Protein AF-A0A6B3HJJ9-F1 (afdb_monomer_lite)

Radius of gyration: 30.59 Å; chains: 1; bounding box: 66×55×69 Å

pLDDT: mean 77.79, std 11.94, range [44.19, 97.12]

Structure (mmCIF, N/CA/C/O backbone):
data_AF-A0A6B3HJJ9-F1
#
_entry.id   AF-A0A6B3HJJ9-F1
#
loop_
_atom_site.group_PDB
_atom_site.id
_atom_site.type_symbol
_atom_site.label_atom_id
_atom_site.label_alt_id
_atom_site.label_comp_id
_atom_site.label_asym_id
_atom_site.label_entity_id
_atom_site.label_seq_id
_atom_site.pdbx_PDB_ins_code
_atom_site.Cartn_x
_atom_site.Cartn_y
_atom_site.Cartn_z
_atom_site.occupancy
_atom_site.B_iso_or_equiv
_atom_site.auth_seq_id
_atom_site.auth_comp_id
_atom_site.auth_asym_id
_atom_site.auth_atom_id
_atom_site.pdbx_PDB_model_num
ATOM 1 N N . MET A 1 1 ? 43.369 51.086 -42.071 1.00 44.19 1 MET A N 1
ATOM 2 C CA . MET A 1 1 ? 43.740 49.755 -41.554 1.00 44.19 1 MET A CA 1
ATOM 3 C C . MET A 1 1 ? 42.587 49.281 -40.683 1.00 44.19 1 MET A C 1
ATOM 5 O O . MET A 1 1 ? 42.511 49.692 -39.535 1.00 44.19 1 MET A O 1
ATOM 9 N N . ALA A 1 2 ? 41.615 48.579 -41.270 1.00 48.16 2 ALA A N 1
ATOM 10 C CA . ALA A 1 2 ? 40.450 48.055 -40.558 1.00 48.16 2 ALA A CA 1
ATOM 11 C C . ALA A 1 2 ? 40.709 46.584 -40.201 1.00 48.16 2 ALA A C 1
ATOM 13 O O . ALA A 1 2 ? 41.243 45.838 -41.015 1.00 48.16 2 ALA A O 1
ATOM 14 N N . THR A 1 3 ? 40.386 46.248 -38.959 1.00 57.03 3 THR A N 1
ATOM 15 C CA . THR A 1 3 ? 40.586 44.992 -38.232 1.00 57.03 3 THR A CA 1
ATOM 16 C C . THR A 1 3 ? 40.122 43.737 -38.980 1.00 57.03 3 THR A C 1
ATOM 18 O O . THR A 1 3 ? 38.943 43.620 -39.297 1.00 57.03 3 THR A O 1
ATOM 21 N N . ASP A 1 4 ? 41.033 42.778 -39.165 1.00 60.91 4 ASP A N 1
ATOM 22 C CA . ASP A 1 4 ? 40.731 41.368 -39.452 1.00 60.91 4 ASP A CA 1
ATOM 23 C C . ASP A 1 4 ? 40.774 40.609 -38.117 1.00 60.91 4 ASP A C 1
ATOM 25 O O . ASP A 1 4 ? 41.805 40.085 -37.698 1.00 60.91 4 ASP A O 1
ATOM 29 N N . ALA A 1 5 ? 39.682 40.693 -37.357 1.00 63.47 5 ALA A N 1
ATOM 30 C CA . ALA A 1 5 ? 39.476 39.833 -36.198 1.00 63.47 5 ALA A CA 1
ATOM 31 C C . ALA A 1 5 ? 38.686 38.613 -36.690 1.00 63.47 5 ALA A C 1
ATOM 33 O O . ALA A 1 5 ? 37.629 38.811 -37.300 1.00 63.47 5 ALA A O 1
ATOM 34 N N . PRO A 1 6 ? 39.166 37.377 -36.460 1.00 69.38 6 PRO A N 1
ATOM 35 C CA . PRO A 1 6 ? 38.429 36.189 -36.856 1.00 69.38 6 PRO A CA 1
ATOM 36 C C . PRO A 1 6 ? 37.052 36.183 -36.168 1.00 69.38 6 PRO A C 1
ATOM 38 O O . PRO A 1 6 ? 36.937 36.669 -35.036 1.00 69.38 6 PRO A O 1
ATOM 41 N N . PRO A 1 7 ? 35.999 35.680 -36.842 1.00 69.06 7 PRO A N 1
ATOM 42 C CA . PRO A 1 7 ? 34.660 35.603 -36.271 1.00 69.06 7 PRO A CA 1
ATOM 43 C C . PRO A 1 7 ? 34.703 34.916 -34.901 1.00 69.06 7 PRO A C 1
ATOM 45 O O . PRO A 1 7 ? 35.473 33.966 -34.747 1.00 69.06 7 PRO A O 1
ATOM 48 N N . PRO A 1 8 ? 33.900 35.355 -33.912 1.00 64.69 8 PRO A N 1
ATOM 49 C CA . PRO A 1 8 ? 33.778 34.620 -32.663 1.00 64.69 8 PRO A CA 1
ATOM 50 C C . PRO A 1 8 ? 33.327 33.207 -33.026 1.00 64.69 8 PRO A C 1
ATOM 52 O O . PRO A 1 8 ? 32.245 33.036 -33.593 1.00 64.69 8 PRO A O 1
ATOM 55 N N . GLU A 1 9 ? 34.198 32.223 -32.785 1.00 63.97 9 GLU A N 1
ATOM 56 C CA . GLU A 1 9 ? 33.862 30.819 -32.972 1.00 63.97 9 GLU A CA 1
ATOM 57 C C . GLU A 1 9 ? 32.556 30.588 -32.233 1.00 63.97 9 GLU A C 1
ATOM 59 O O . GLU A 1 9 ? 32.442 30.896 -31.041 1.00 63.97 9 GLU A O 1
ATOM 64 N N . GLY A 1 10 ? 31.544 30.191 -33.010 1.00 54.25 10 GLY A N 1
ATOM 65 C CA . GLY A 1 10 ? 30.190 30.005 -32.536 1.00 54.25 10 GLY A CA 1
ATOM 66 C C . GLY A 1 10 ? 30.253 29.249 -31.228 1.00 54.25 10 GLY A C 1
ATOM 67 O O . GLY A 1 10 ? 30.880 28.192 -31.162 1.00 54.25 10 GLY A O 1
ATOM 68 N N . SER A 1 11 ? 29.662 29.861 -30.204 1.00 55.66 11 SER A N 1
ATOM 69 C CA . SER A 1 11 ? 29.336 29.247 -28.929 1.00 55.66 11 SER A CA 1
ATOM 70 C C . SER A 1 11 ? 29.191 27.749 -29.120 1.00 55.66 11 SER A C 1
ATOM 72 O O . SER A 1 11 ? 28.257 27.300 -29.786 1.00 55.66 11 SER A O 1
ATOM 74 N N . SER A 1 12 ? 30.149 26.991 -28.595 1.00 57.62 12 SER A N 1
ATOM 75 C CA . SER A 1 12 ? 30.003 25.567 -28.391 1.00 57.62 12 SER A CA 1
ATOM 76 C C . SER A 1 12 ? 28.737 25.403 -27.566 1.00 57.62 12 SER A C 1
ATOM 78 O O . SER A 1 12 ? 28.749 25.592 -26.347 1.00 57.62 12 SER A O 1
ATOM 80 N N . ASP A 1 13 ? 27.635 25.138 -28.271 1.00 57.34 13 ASP A N 1
ATOM 81 C CA . ASP A 1 13 ? 26.344 24.746 -27.740 1.00 57.34 13 ASP A CA 1
ATOM 82 C C . ASP A 1 13 ? 26.595 23.491 -26.914 1.00 57.34 13 ASP A C 1
ATOM 84 O O . ASP A 1 13 ? 26.447 22.352 -27.346 1.00 57.34 13 ASP A O 1
ATOM 88 N N . THR A 1 14 ? 26.998 23.721 -25.671 1.00 58.53 14 THR A N 1
ATOM 89 C CA . THR A 1 14 ? 27.053 22.744 -24.592 1.00 58.53 14 THR A CA 1
ATOM 90 C C . THR A 1 14 ? 25.626 22.563 -24.073 1.00 58.53 14 THR A C 1
ATOM 92 O O . THR A 1 14 ? 25.369 22.514 -22.874 1.00 58.53 14 THR A O 1
ATOM 95 N N . SER A 1 15 ? 24.661 22.523 -24.992 1.00 58.50 15 SER A N 1
ATOM 96 C CA . SER A 1 15 ? 23.332 22.028 -24.714 1.00 58.50 15 SER A CA 1
ATOM 97 C C . SER A 1 15 ? 23.451 20.517 -24.870 1.00 58.50 15 SER A C 1
ATOM 99 O O . SER A 1 15 ? 23.759 20.061 -25.975 1.00 58.50 15 SER A O 1
ATOM 101 N N . PRO A 1 16 ? 23.329 19.723 -23.790 1.00 64.19 16 PRO A N 1
ATOM 102 C CA . PRO A 1 16 ? 23.405 18.277 -23.909 1.00 64.19 16 PRO A CA 1
ATOM 103 C C . PRO A 1 16 ? 22.388 17.860 -24.966 1.00 64.19 16 PRO A C 1
ATOM 105 O O . PRO A 1 16 ? 21.200 18.143 -24.805 1.00 64.19 16 PRO A O 1
ATOM 108 N N . ALA A 1 17 ? 22.869 17.274 -26.070 1.00 68.25 17 ALA A N 1
ATOM 109 C CA . ALA A 1 17 ? 22.030 16.836 -27.175 1.00 68.25 17 ALA A CA 1
ATOM 110 C C . ALA A 1 17 ? 20.854 16.060 -26.580 1.00 68.25 17 ALA A C 1
ATOM 112 O O . ALA A 1 17 ? 21.057 15.007 -25.971 1.00 68.25 17 ALA A O 1
ATOM 113 N N . GLN A 1 18 ? 19.647 16.634 -26.657 1.00 67.19 18 GLN A N 1
ATOM 114 C CA . GLN A 1 18 ? 18.478 15.986 -26.083 1.00 67.19 18 GLN A CA 1
ATOM 115 C C . GLN A 1 18 ? 18.373 14.609 -26.738 1.00 67.19 18 GLN A C 1
ATOM 117 O O . GLN A 1 18 ? 18.377 14.540 -27.972 1.00 67.19 18 GLN A O 1
ATOM 122 N N . PRO A 1 19 ? 18.341 13.516 -25.952 1.00 69.88 19 PRO A N 1
ATOM 123 C CA . PRO A 1 19 ? 18.310 12.190 -26.536 1.00 69.88 19 PRO A CA 1
ATOM 124 C C . PRO A 1 19 ? 17.103 12.101 -27.466 1.00 69.88 19 PRO A C 1
ATOM 126 O O . PRO A 1 19 ? 15.996 12.518 -27.117 1.00 69.88 19 PRO A O 1
ATOM 129 N N . THR A 1 20 ? 17.318 11.599 -28.678 1.00 80.06 20 THR A N 1
ATOM 130 C CA . THR A 1 20 ? 16.224 11.402 -29.628 1.00 80.06 20 THR A CA 1
ATOM 131 C C . THR A 1 20 ? 15.223 10.402 -29.042 1.00 80.06 20 THR A C 1
ATOM 133 O O . THR A 1 20 ? 15.577 9.560 -28.212 1.00 80.06 20 THR A O 1
ATOM 136 N N . ALA A 1 21 ? 13.957 10.462 -29.463 1.00 79.06 21 ALA A N 1
ATOM 137 C CA . ALA A 1 21 ? 12.932 9.529 -28.980 1.00 79.06 21 ALA A CA 1
ATOM 138 C C . ALA A 1 21 ? 13.345 8.051 -29.166 1.00 79.06 21 ALA A C 1
ATOM 140 O O . ALA A 1 21 ? 13.046 7.205 -28.327 1.00 79.06 21 ALA A O 1
ATOM 141 N N . GLU A 1 22 ? 14.102 7.747 -30.224 1.00 78.25 22 GLU A N 1
ATOM 142 C CA . GLU A 1 22 ? 14.662 6.415 -30.468 1.00 78.25 22 GLU A CA 1
ATOM 143 C C . GLU A 1 22 ? 15.739 6.018 -29.451 1.00 78.25 22 GLU A C 1
ATOM 145 O O . GLU A 1 22 ? 15.744 4.879 -28.976 1.00 78.25 22 GLU A O 1
ATOM 150 N N . ALA A 1 23 ? 16.608 6.951 -29.046 1.00 78.00 23 ALA A N 1
ATOM 151 C CA . ALA A 1 23 ? 17.592 6.709 -27.993 1.00 78.00 23 ALA A CA 1
ATOM 152 C C . ALA A 1 23 ? 16.905 6.429 -26.645 1.00 78.00 23 ALA A C 1
ATOM 154 O O . ALA A 1 23 ? 17.274 5.482 -25.950 1.00 78.00 23 ALA A O 1
ATOM 155 N N . PHE A 1 24 ? 15.845 7.175 -26.310 1.00 78.12 24 PHE A N 1
ATOM 156 C CA . PHE A 1 24 ? 15.032 6.903 -25.120 1.00 78.12 24 PHE A CA 1
ATOM 157 C C . PHE A 1 24 ? 14.367 5.527 -25.161 1.00 78.12 24 PHE A C 1
ATOM 159 O O . PHE A 1 24 ? 14.409 4.806 -24.166 1.00 78.12 24 PHE A O 1
ATOM 166 N N . ASN A 1 25 ? 13.783 5.137 -26.296 1.00 79.12 25 ASN A N 1
ATOM 167 C CA . ASN A 1 25 ? 13.147 3.827 -26.445 1.00 79.12 25 ASN A CA 1
ATOM 168 C C . ASN A 1 25 ? 14.156 2.683 -26.309 1.00 79.12 25 ASN A C 1
ATOM 170 O O . ASN A 1 25 ? 13.864 1.682 -25.658 1.00 79.12 25 ASN A O 1
ATOM 174 N N . THR A 1 26 ? 15.354 2.855 -26.867 1.00 79.81 26 THR A N 1
ATOM 175 C CA . THR A 1 26 ? 16.436 1.865 -26.784 1.00 79.81 26 THR A CA 1
ATOM 176 C C . THR A 1 26 ? 16.883 1.664 -25.338 1.00 79.81 26 THR A C 1
ATOM 178 O O . THR A 1 26 ? 16.994 0.534 -24.864 1.00 79.81 26 THR A O 1
ATOM 181 N N . VAL A 1 27 ? 17.074 2.761 -24.602 1.00 77.88 27 VAL A N 1
ATOM 182 C CA . VAL A 1 27 ? 17.456 2.718 -23.187 1.00 77.88 27 VAL A CA 1
ATOM 183 C C . VAL A 1 27 ? 16.317 2.163 -22.321 1.00 77.88 27 VAL A C 1
ATOM 185 O O . VAL A 1 27 ? 16.556 1.314 -21.465 1.00 77.88 27 VAL A O 1
ATOM 188 N N . ALA A 1 28 ? 15.067 2.555 -22.578 1.00 74.38 28 ALA A N 1
ATOM 189 C CA . ALA A 1 28 ? 13.895 2.060 -21.852 1.00 74.38 28 ALA A CA 1
ATOM 190 C C . ALA A 1 28 ? 13.618 0.563 -22.089 1.00 74.38 28 ALA A C 1
ATOM 192 O O . ALA A 1 28 ? 13.056 -0.092 -21.211 1.00 74.38 28 ALA A O 1
ATOM 193 N N . ALA A 1 29 ? 14.002 0.031 -23.254 1.00 74.94 29 ALA A N 1
ATOM 194 C CA . ALA A 1 29 ? 13.906 -1.389 -23.593 1.00 74.94 29 ALA A CA 1
ATOM 195 C C . ALA A 1 29 ? 15.085 -2.227 -23.066 1.00 74.94 29 ALA A C 1
ATOM 197 O O . ALA A 1 29 ? 15.050 -3.455 -23.155 1.00 74.94 29 ALA A O 1
ATOM 198 N N . SER A 1 30 ? 16.129 -1.590 -22.527 1.00 82.19 30 SER A N 1
ATOM 199 C CA . SER A 1 30 ? 17.285 -2.304 -21.989 1.00 82.19 30 SER A CA 1
ATOM 200 C C . SER A 1 30 ? 16.933 -3.099 -20.722 1.00 82.19 30 SER A C 1
ATOM 202 O O . SER A 1 30 ? 16.088 -2.702 -19.913 1.00 82.19 30 SER A O 1
ATOM 204 N N . ALA A 1 31 ? 17.602 -4.242 -20.542 1.00 75.25 31 ALA A N 1
ATOM 205 C CA . ALA A 1 31 ? 17.351 -5.153 -19.424 1.00 75.25 31 ALA A CA 1
ATOM 206 C C . ALA A 1 31 ? 17.623 -4.504 -18.054 1.00 75.25 31 ALA A C 1
ATOM 208 O O . ALA A 1 31 ? 16.872 -4.724 -17.109 1.00 75.25 31 ALA A O 1
ATOM 209 N N . GLU A 1 32 ? 18.635 -3.636 -17.969 1.00 78.31 32 GLU A N 1
ATOM 210 C CA . GLU A 1 32 ? 18.999 -2.925 -16.738 1.00 78.31 32 GLU A CA 1
ATOM 211 C C . GLU A 1 32 ? 17.865 -2.004 -16.252 1.00 78.31 32 GLU A C 1
ATOM 213 O O . GLU A 1 32 ? 17.493 -2.011 -15.076 1.00 78.31 32 GLU A O 1
ATOM 218 N N . PHE A 1 33 ? 17.236 -1.264 -17.172 1.00 75.19 33 PHE A N 1
ATOM 219 C CA . PHE A 1 33 ? 16.097 -0.400 -16.850 1.00 75.19 33 PHE A CA 1
ATOM 220 C C . PHE A 1 33 ? 14.854 -1.206 -16.456 1.00 75.19 33 PHE A C 1
ATOM 222 O O . PHE A 1 33 ? 14.092 -0.787 -15.575 1.00 75.19 33 PHE A O 1
ATOM 229 N N . ALA A 1 34 ? 14.644 -2.366 -17.081 1.00 79.06 34 ALA A N 1
ATOM 230 C CA . ALA A 1 34 ? 13.553 -3.265 -16.727 1.00 79.06 34 ALA A CA 1
ATOM 231 C C . ALA A 1 34 ? 13.718 -3.834 -15.307 1.00 79.06 34 ALA A C 1
ATOM 233 O O . ALA A 1 34 ? 12.741 -3.850 -14.550 1.00 79.06 34 ALA A O 1
ATOM 234 N N . ASP A 1 35 ? 14.933 -4.222 -14.916 1.00 81.88 35 ASP A N 1
ATOM 235 C CA . ASP A 1 35 ? 15.232 -4.736 -13.575 1.00 81.88 35 ASP A CA 1
ATOM 236 C C . ASP A 1 35 ? 15.039 -3.669 -12.494 1.00 81.88 35 ASP A C 1
ATOM 238 O O . ASP A 1 35 ? 14.398 -3.931 -11.468 1.00 81.88 35 ASP A O 1
ATOM 242 N N . LEU A 1 36 ? 15.475 -2.434 -12.753 1.00 84.31 36 LEU A N 1
ATOM 243 C CA . LEU A 1 36 ? 15.257 -1.304 -11.845 1.00 84.31 36 LEU A CA 1
ATOM 244 C C . LEU A 1 36 ? 13.761 -1.057 -11.610 1.00 84.31 36 LEU A C 1
ATOM 246 O O . LEU A 1 36 ? 13.286 -0.929 -10.475 1.00 84.31 36 LEU A O 1
ATOM 250 N N . ARG A 1 37 ? 12.987 -1.051 -12.700 1.00 83.25 37 ARG A N 1
ATOM 251 C CA . ARG A 1 37 ? 11.542 -0.817 -12.660 1.00 83.25 37 ARG A CA 1
ATOM 252 C C . ARG A 1 37 ? 10.804 -1.979 -12.002 1.00 83.25 37 ARG A C 1
ATOM 254 O O . ARG A 1 37 ? 9.825 -1.753 -11.289 1.00 83.25 37 ARG A O 1
ATOM 261 N N . ARG A 1 38 ? 11.265 -3.214 -12.208 1.00 84.94 38 ARG A N 1
ATOM 262 C CA . ARG A 1 38 ? 10.716 -4.410 -11.564 1.00 84.94 38 ARG A CA 1
ATOM 263 C C . ARG A 1 38 ? 10.982 -4.408 -10.064 1.00 84.94 38 ARG A C 1
ATOM 265 O O . ARG A 1 38 ? 10.047 -4.669 -9.312 1.00 84.94 38 ARG A O 1
ATOM 272 N N . SER A 1 39 ? 12.193 -4.057 -9.637 1.00 85.38 39 SER A N 1
ATOM 273 C CA . SER A 1 39 ? 12.557 -3.958 -8.220 1.00 85.38 39 SER A CA 1
ATOM 274 C C . SER A 1 39 ? 11.670 -2.939 -7.498 1.00 85.38 39 SER A C 1
ATOM 276 O O . SER A 1 39 ? 10.977 -3.281 -6.537 1.00 85.38 39 SER A O 1
ATOM 278 N N . PHE A 1 40 ? 11.546 -1.732 -8.060 1.00 86.25 40 PHE A N 1
ATOM 279 C CA . PHE A 1 40 ? 10.674 -0.693 -7.511 1.00 86.25 40 PHE A CA 1
ATOM 280 C C . PHE A 1 40 ? 9.204 -1.138 -7.428 1.00 86.25 40 PHE A C 1
ATOM 282 O O . PHE A 1 40 ? 8.552 -0.994 -6.391 1.00 86.25 40 PHE A O 1
ATOM 289 N N . ARG A 1 41 ? 8.673 -1.732 -8.506 1.00 91.56 41 ARG A N 1
ATOM 290 C CA . ARG A 1 41 ? 7.279 -2.202 -8.534 1.00 91.56 41 ARG A CA 1
ATOM 291 C C . ARG A 1 41 ? 7.043 -3.356 -7.567 1.00 91.56 41 ARG A C 1
ATOM 293 O O . ARG A 1 41 ? 5.974 -3.406 -6.973 1.00 91.56 41 ARG A O 1
ATOM 300 N N . SER A 1 42 ? 8.015 -4.246 -7.383 1.00 87.81 42 SER A N 1
ATOM 301 C CA . SER A 1 42 ? 7.888 -5.385 -6.469 1.00 87.81 42 SER A CA 1
ATOM 302 C C . SER A 1 42 ? 7.742 -4.973 -5.005 1.00 87.81 42 SER A C 1
ATOM 304 O O . SER A 1 42 ? 7.168 -5.724 -4.229 1.00 87.81 42 SER A O 1
ATOM 306 N N . PHE A 1 43 ? 8.183 -3.768 -4.640 1.00 88.44 43 PHE A N 1
ATOM 307 C CA . PHE A 1 43 ? 7.965 -3.209 -3.310 1.00 88.44 43 PHE A CA 1
ATOM 308 C C . PHE A 1 43 ? 6.671 -2.388 -3.230 1.00 88.44 43 PHE A C 1
ATOM 310 O O . PHE A 1 43 ? 5.835 -2.606 -2.352 1.00 88.44 43 PHE A O 1
ATOM 317 N N . ALA A 1 44 ? 6.477 -1.461 -4.173 1.00 92.94 44 ALA A N 1
ATOM 318 C CA . ALA A 1 44 ? 5.358 -0.525 -4.120 1.00 92.94 44 ALA A CA 1
ATOM 319 C C . ALA A 1 44 ? 4.001 -1.202 -4.376 1.00 92.94 44 ALA A C 1
ATOM 321 O O . ALA A 1 44 ? 3.044 -0.931 -3.656 1.00 92.94 44 ALA A O 1
ATOM 322 N N . PHE A 1 45 ? 3.905 -2.104 -5.363 1.00 95.25 45 PHE A N 1
ATOM 323 C CA . PHE A 1 45 ? 2.624 -2.726 -5.720 1.00 95.25 45 PHE A CA 1
ATOM 324 C C . PHE A 1 45 ? 2.022 -3.552 -4.578 1.00 95.25 45 PHE A C 1
ATOM 326 O O . PHE A 1 45 ? 0.843 -3.346 -4.291 1.00 95.25 45 PHE A O 1
ATOM 333 N N . PRO A 1 46 ? 2.766 -4.446 -3.895 1.00 94.75 46 PRO A N 1
ATOM 334 C CA . PRO A 1 46 ? 2.217 -5.177 -2.756 1.00 94.75 46 PRO A CA 1
ATOM 335 C C . PRO A 1 46 ? 1.736 -4.255 -1.638 1.00 94.75 46 PRO A C 1
ATOM 337 O O . PRO A 1 46 ? 0.652 -4.476 -1.104 1.00 94.75 46 PRO A O 1
ATOM 340 N N . LEU A 1 47 ? 2.489 -3.193 -1.328 1.00 96.25 47 LEU A N 1
ATOM 341 C CA . LEU A 1 47 ? 2.091 -2.218 -0.313 1.00 96.25 47 LEU A CA 1
ATOM 342 C C . LEU A 1 47 ? 0.797 -1.492 -0.705 1.00 96.25 47 LEU A C 1
ATOM 344 O O . LEU A 1 47 ? -0.115 -1.375 0.111 1.00 96.25 47 LEU A O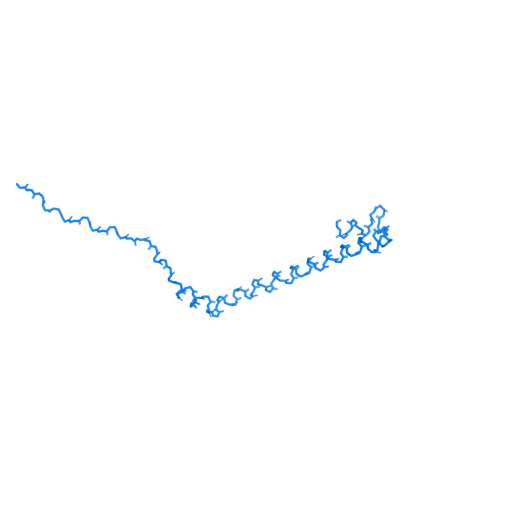 1
ATOM 348 N N . THR A 1 48 ? 0.680 -1.051 -1.961 1.00 96.31 48 THR A N 1
ATOM 349 C CA . THR A 1 48 ? -0.546 -0.423 -2.470 1.00 96.31 48 THR A CA 1
ATOM 350 C C . THR A 1 48 ? -1.729 -1.385 -2.418 1.00 96.31 48 THR A C 1
ATOM 352 O O . THR A 1 48 ? -2.800 -0.997 -1.963 1.00 96.31 48 THR A O 1
ATOM 355 N N . ILE A 1 49 ? -1.554 -2.643 -2.832 1.00 97.12 49 ILE A N 1
ATOM 356 C CA . ILE A 1 49 ? -2.620 -3.654 -2.782 1.00 97.12 49 ILE A CA 1
ATOM 357 C C . ILE A 1 49 ? -3.051 -3.907 -1.338 1.00 97.12 49 ILE A C 1
ATOM 359 O O . ILE A 1 49 ? -4.250 -3.953 -1.068 1.00 97.12 49 ILE A O 1
ATOM 363 N N . ALA A 1 50 ? -2.100 -4.035 -0.411 1.00 96.44 50 ALA A N 1
ATOM 364 C CA . ALA A 1 50 ? -2.392 -4.216 1.006 1.00 96.44 50 ALA A CA 1
ATOM 365 C C . ALA A 1 50 ? -3.195 -3.031 1.558 1.00 96.44 50 ALA A C 1
ATOM 367 O O . ALA A 1 50 ? -4.236 -3.238 2.178 1.00 96.44 50 ALA A O 1
ATOM 368 N N . PHE A 1 51 ? -2.769 -1.801 1.261 1.00 95.12 51 PHE A N 1
ATOM 369 C CA . PHE A 1 51 ? -3.458 -0.587 1.695 1.00 95.12 51 PHE A CA 1
ATOM 370 C C . PHE A 1 51 ? -4.874 -0.477 1.116 1.00 95.12 51 PHE A C 1
ATOM 372 O O . PHE A 1 51 ? -5.827 -0.231 1.851 1.00 95.12 51 PHE A O 1
ATOM 379 N N . VAL A 1 52 ? -5.034 -0.714 -0.189 1.00 96.44 52 VAL A N 1
ATOM 380 C CA . VAL A 1 52 ? -6.345 -0.683 -0.854 1.00 96.44 52 VAL A CA 1
ATOM 381 C C . VAL A 1 52 ? -7.262 -1.764 -0.287 1.00 96.44 52 VAL A C 1
ATOM 383 O O . VAL A 1 52 ? -8.410 -1.480 0.038 1.00 96.44 52 VAL A O 1
ATOM 386 N N . THR A 1 53 ? -6.761 -2.989 -0.123 1.00 96.19 53 THR A N 1
ATOM 387 C CA . THR A 1 53 ? -7.544 -4.103 0.435 1.00 96.19 53 THR A CA 1
ATOM 388 C C . THR A 1 53 ? -7.982 -3.795 1.862 1.00 96.19 53 THR A C 1
ATOM 390 O O . THR A 1 53 ? -9.152 -3.975 2.191 1.00 96.19 53 THR A O 1
ATOM 393 N N . TRP A 1 54 ? -7.072 -3.281 2.693 1.00 92.62 54 TRP A N 1
ATOM 394 C CA . TRP A 1 54 ? -7.370 -2.863 4.061 1.00 92.62 54 TRP A CA 1
ATOM 395 C C . TRP A 1 54 ? -8.440 -1.773 4.112 1.00 92.62 54 TRP A C 1
ATOM 397 O O . TRP A 1 54 ? -9.405 -1.887 4.864 1.00 92.62 54 TRP A O 1
ATOM 407 N N . TYR A 1 55 ? -8.309 -0.748 3.269 1.00 90.94 55 TYR A N 1
ATOM 408 C CA . TYR A 1 55 ? -9.274 0.342 3.187 1.00 90.94 55 TYR A CA 1
ATOM 409 C C . TYR A 1 55 ? -10.660 -0.145 2.747 1.00 90.94 55 TYR A C 1
ATOM 411 O O . TYR A 1 55 ? -11.665 0.197 3.367 1.00 90.94 55 TYR A O 1
ATOM 419 N N . LEU A 1 56 ? -10.732 -0.983 1.711 1.00 92.44 56 LEU A N 1
ATOM 420 C CA . LEU A 1 56 ? -12.003 -1.550 1.256 1.00 92.44 56 LEU A CA 1
ATOM 421 C C . LEU A 1 56 ? -12.647 -2.422 2.335 1.00 92.44 56 LEU A C 1
ATOM 423 O O . LEU A 1 56 ? -13.857 -2.340 2.546 1.00 92.44 56 LEU A O 1
ATOM 427 N N . LEU A 1 57 ? -11.844 -3.216 3.045 1.00 89.69 57 LEU A N 1
ATOM 428 C CA . LEU A 1 57 ? -12.307 -4.013 4.176 1.00 89.69 57 LEU A CA 1
ATOM 429 C C . LEU A 1 57 ? -12.868 -3.106 5.279 1.00 89.69 57 LEU A C 1
ATOM 431 O O . LEU A 1 57 ? -13.978 -3.348 5.749 1.00 89.69 57 LEU A O 1
ATOM 435 N N . TYR A 1 58 ? -12.161 -2.033 5.638 1.00 87.06 58 TYR A N 1
ATOM 436 C CA . TYR A 1 58 ? -12.634 -1.037 6.601 1.00 87.06 58 TYR A CA 1
ATOM 437 C C . TYR A 1 58 ? -13.990 -0.444 6.192 1.00 87.06 58 TYR A C 1
ATOM 439 O O . TYR A 1 58 ? -14.938 -0.482 6.977 1.00 87.06 58 TYR A O 1
ATOM 447 N N . VAL A 1 59 ? -14.120 0.025 4.945 1.00 88.88 59 VAL A N 1
ATOM 448 C CA . VAL A 1 59 ? -15.372 0.599 4.419 1.00 88.88 59 VAL A CA 1
ATOM 449 C C . VAL A 1 59 ? -16.516 -0.416 4.473 1.00 88.88 59 VAL A C 1
ATOM 451 O O . VAL A 1 5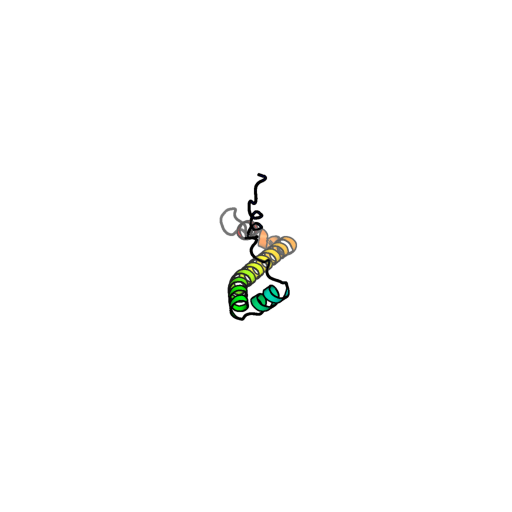9 ? -17.625 -0.078 4.896 1.00 88.88 59 VAL A O 1
ATOM 454 N N . LEU A 1 60 ? -16.259 -1.668 4.083 1.00 88.81 60 LEU A N 1
ATOM 455 C CA . LEU A 1 60 ? -17.263 -2.730 4.104 1.00 88.81 60 LEU A CA 1
ATOM 456 C C . LEU A 1 60 ? -17.732 -3.023 5.535 1.00 88.81 60 LEU A C 1
ATOM 458 O O . LEU A 1 60 ? -18.933 -3.118 5.789 1.00 88.81 60 LEU A O 1
ATOM 462 N N . LEU A 1 61 ? -16.800 -3.111 6.485 1.00 86.62 61 LEU A N 1
ATOM 463 C CA . LEU A 1 61 ? -17.122 -3.308 7.896 1.00 86.62 61 LEU A CA 1
ATOM 464 C C . LEU A 1 61 ? -17.912 -2.123 8.469 1.00 86.62 61 LEU A C 1
ATOM 466 O O . LEU A 1 61 ? -18.867 -2.343 9.211 1.00 86.62 61 LEU A O 1
ATOM 470 N N . CYS A 1 62 ? -17.570 -0.886 8.104 1.00 82.12 62 CYS A N 1
ATOM 471 C CA . CYS A 1 62 ? -18.319 0.301 8.521 1.00 82.12 62 CYS A CA 1
ATOM 472 C C . CYS A 1 62 ? -19.765 0.279 8.014 1.00 82.12 62 CYS A C 1
ATOM 474 O O . CYS A 1 62 ? -20.670 0.671 8.748 1.00 82.12 62 CYS A O 1
ATOM 476 N N . ASN A 1 63 ? -19.988 -0.163 6.774 1.00 82.62 63 ASN A N 1
ATOM 477 C CA . ASN A 1 63 ? -21.313 -0.130 6.161 1.00 82.62 63 ASN A CA 1
ATOM 478 C C . ASN A 1 63 ? -22.205 -1.303 6.599 1.00 82.62 63 ASN A C 1
ATOM 480 O O . ASN A 1 63 ? -23.379 -1.101 6.898 1.00 82.62 63 ASN A O 1
ATOM 484 N N . TYR A 1 64 ? -21.647 -2.515 6.675 1.00 80.88 64 TYR A N 1
ATOM 485 C CA . TYR A 1 64 ? -22.422 -3.741 6.900 1.00 80.88 64 TYR A CA 1
ATOM 486 C C . TYR A 1 64 ? -22.295 -4.305 8.319 1.00 80.88 64 TYR A C 1
ATOM 488 O O . TYR A 1 64 ? -23.196 -4.997 8.788 1.00 80.88 64 TYR A O 1
ATOM 496 N N . ALA A 1 65 ? -21.196 -4.025 9.022 1.00 80.56 65 ALA A N 1
ATOM 497 C CA . ALA A 1 65 ? -20.860 -4.658 10.295 1.00 80.56 65 ALA A CA 1
ATOM 498 C C . ALA A 1 65 ? -20.786 -3.642 11.446 1.00 80.56 65 ALA A C 1
ATOM 500 O O . ALA A 1 65 ? -19.860 -3.668 12.258 1.00 80.56 65 ALA A O 1
ATOM 501 N N . GLY A 1 66 ? -21.799 -2.776 11.568 1.00 72.94 66 GLY A N 1
ATOM 502 C CA . GLY A 1 66 ? -21.873 -1.770 12.638 1.00 72.94 66 GLY A CA 1
ATOM 503 C C . GLY A 1 66 ? -21.734 -2.354 14.054 1.00 72.94 66 GLY A C 1
ATOM 504 O O . GLY A 1 66 ? -21.101 -1.746 14.920 1.00 72.94 66 GLY A O 1
ATOM 505 N N . GLY A 1 67 ? -22.239 -3.575 14.276 1.00 74.44 67 GLY A N 1
ATOM 506 C CA . GLY A 1 67 ? -22.054 -4.308 15.535 1.00 74.44 67 GLY A CA 1
ATOM 507 C C . GLY A 1 67 ? -20.600 -4.732 15.792 1.00 74.44 67 GLY A C 1
ATOM 508 O O . GLY A 1 67 ? -20.105 -4.592 16.909 1.00 74.44 67 GLY A O 1
ATOM 509 N N . PHE A 1 68 ? -19.877 -5.170 14.757 1.00 74.94 68 PHE A N 1
ATOM 510 C CA . PHE A 1 68 ? -18.450 -5.502 14.851 1.00 74.94 68 PHE A CA 1
ATOM 511 C C . PHE A 1 68 ? -17.600 -4.246 15.079 1.00 74.94 68 PHE A C 1
ATOM 513 O O . PHE A 1 68 ? -16.763 -4.212 15.974 1.00 74.94 68 PHE A O 1
ATOM 520 N N . MET A 1 69 ? -17.888 -3.168 14.347 1.00 76.38 69 MET A N 1
ATOM 521 C CA . MET A 1 69 ? -17.259 -1.855 14.528 1.00 76.38 69 MET A CA 1
ATOM 522 C C . MET A 1 69 ? -17.477 -1.271 15.931 1.00 76.38 69 MET A C 1
ATOM 524 O O . MET A 1 69 ? -16.591 -0.592 16.443 1.00 76.38 69 MET A O 1
ATOM 528 N N . SER A 1 70 ? -18.612 -1.567 16.575 1.00 72.62 70 SER A N 1
ATOM 529 C CA . SER A 1 70 ? -18.914 -1.159 17.958 1.00 72.62 70 SER A CA 1
ATOM 530 C C . SER A 1 70 ? -18.342 -2.097 19.027 1.00 72.62 70 SER A C 1
ATOM 532 O O . SER A 1 70 ? -18.523 -1.848 20.220 1.00 72.62 70 SER A O 1
ATOM 534 N N . THR A 1 71 ? -17.662 -3.177 18.632 1.00 76.44 71 THR A N 1
ATOM 535 C CA . THR A 1 71 ? -17.051 -4.108 19.582 1.00 76.44 71 THR A CA 1
ATOM 536 C C . THR A 1 71 ? -15.865 -3.434 20.266 1.00 76.44 71 THR A C 1
ATOM 538 O O . THR A 1 71 ? -14.934 -2.972 19.605 1.00 76.44 71 THR A O 1
ATOM 541 N N . LYS A 1 72 ? -15.906 -3.377 21.601 1.00 78.12 72 LYS A N 1
ATOM 542 C CA . LYS A 1 72 ? -14.832 -2.829 22.437 1.00 78.12 72 LYS A CA 1
ATOM 543 C C . LYS A 1 72 ? -13.661 -3.804 22.489 1.00 78.12 72 LYS A C 1
ATOM 545 O O . LYS A 1 72 ? -13.849 -4.966 22.837 1.00 78.12 72 LYS A O 1
ATOM 550 N N . VAL A 1 73 ? -12.464 -3.317 22.177 1.00 76.88 73 VAL A N 1
ATOM 551 C CA . VAL A 1 73 ? -11.209 -4.084 22.227 1.00 76.88 73 VAL A CA 1
ATOM 552 C C . VAL A 1 73 ? -10.519 -3.887 23.578 1.00 76.88 73 VAL A C 1
ATOM 554 O O . VAL A 1 73 ? -10.112 -4.856 24.210 1.00 76.88 73 VAL A O 1
ATOM 557 N N . ALA A 1 74 ? -10.429 -2.642 24.058 1.00 76.88 74 ALA A N 1
ATOM 558 C CA . ALA A 1 74 ? -9.892 -2.317 25.379 1.00 76.88 74 ALA A CA 1
ATOM 559 C C . ALA A 1 74 ? -10.443 -0.970 25.875 1.00 76.88 74 ALA A C 1
ATOM 561 O O . ALA A 1 74 ? -10.357 0.041 25.177 1.00 76.88 74 ALA A O 1
ATOM 562 N N . GLY A 1 75 ? -11.008 -0.940 27.086 1.00 79.12 75 GLY A N 1
ATOM 563 C CA . GLY A 1 75 ? -11.603 0.274 27.657 1.00 79.12 75 GLY A CA 1
ATOM 564 C C . GLY A 1 75 ? -12.699 0.869 26.761 1.00 79.12 75 GLY A C 1
ATOM 565 O O . GLY A 1 75 ? -13.738 0.246 26.540 1.00 79.12 75 GLY A O 1
ATOM 566 N N . ASN A 1 76 ? -12.461 2.079 26.244 1.00 77.38 76 ASN A N 1
ATOM 567 C CA . ASN A 1 76 ? -13.354 2.805 25.331 1.00 77.38 76 ASN A CA 1
ATOM 568 C C . ASN A 1 76 ? -12.942 2.699 23.848 1.00 77.38 76 ASN A C 1
ATOM 570 O O . ASN A 1 76 ? -13.555 3.353 23.006 1.00 77.38 76 ASN A O 1
ATOM 574 N N . ILE A 1 77 ? -11.918 1.905 23.521 1.00 77.69 77 ILE A N 1
ATOM 575 C CA . ILE A 1 77 ? -11.434 1.720 22.149 1.00 77.69 77 ILE A CA 1
ATOM 576 C C . ILE A 1 77 ? -12.248 0.610 21.485 1.00 77.69 77 ILE A C 1
ATOM 578 O O . ILE A 1 77 ? -12.247 -0.530 21.954 1.00 77.69 77 ILE A O 1
ATOM 582 N N . ASN A 1 78 ? -12.920 0.939 20.383 1.00 82.31 78 ASN A N 1
ATOM 583 C CA . ASN A 1 78 ? -13.637 -0.025 19.554 1.00 82.31 78 ASN A CA 1
ATOM 584 C C . ASN A 1 78 ? -12.810 -0.431 18.334 1.00 82.31 78 ASN A C 1
ATOM 586 O O . ASN A 1 78 ? -11.898 0.291 17.937 1.00 82.31 78 ASN A O 1
ATOM 590 N N . VAL A 1 79 ? -13.178 -1.540 17.693 1.00 76.81 79 VAL A N 1
ATOM 591 C CA . VAL A 1 79 ? -12.529 -2.016 16.458 1.00 76.81 79 VAL A CA 1
ATOM 592 C C . VAL A 1 79 ? -12.478 -0.923 15.380 1.00 76.81 79 VAL A C 1
ATOM 594 O O . VAL A 1 79 ? -11.478 -0.809 14.679 1.00 76.81 79 VAL A O 1
ATOM 597 N N . ALA A 1 80 ? -13.493 -0.055 15.312 1.00 75.56 80 ALA A N 1
ATOM 598 C CA . ALA A 1 80 ? -13.503 1.101 14.416 1.00 75.56 80 ALA A CA 1
ATOM 599 C C . ALA A 1 80 ? -12.295 2.038 14.573 1.00 75.56 80 ALA A C 1
ATOM 601 O O . ALA A 1 80 ? -11.732 2.453 13.570 1.00 75.56 80 ALA A O 1
ATOM 602 N N . LEU A 1 81 ? -11.902 2.326 15.819 1.00 75.12 81 LEU A N 1
ATOM 603 C CA . LEU A 1 81 ? -10.767 3.191 16.179 1.00 75.12 81 LEU A CA 1
ATOM 604 C C . LEU A 1 81 ? -9.408 2.498 16.023 1.00 75.12 81 LEU A C 1
ATOM 606 O O . LEU A 1 81 ? -8.373 3.148 16.041 1.00 75.12 81 LEU A O 1
ATOM 610 N N . VAL A 1 82 ? -9.393 1.165 15.972 1.00 75.25 82 VAL A N 1
ATOM 611 C CA . VAL A 1 82 ? -8.160 0.389 15.775 1.00 75.25 82 VAL A CA 1
ATOM 612 C C . VAL A 1 82 ? -7.847 0.249 14.289 1.00 75.25 82 VAL A C 1
ATOM 614 O O . VAL A 1 82 ? -6.683 0.236 13.901 1.00 75.25 82 VAL A O 1
ATOM 617 N N . LEU A 1 83 ? -8.884 0.108 13.462 1.00 75.56 83 LEU A N 1
ATOM 618 C CA . LEU A 1 83 ? -8.741 -0.079 12.020 1.00 75.56 83 LEU A CA 1
ATOM 619 C C . LEU A 1 83 ? -8.596 1.242 11.243 1.00 75.56 83 LEU A C 1
ATOM 621 O O . LEU A 1 83 ? -8.139 1.193 10.097 1.00 75.56 83 LEU A O 1
ATOM 625 N N . GLY A 1 84 ? -8.979 2.377 11.841 1.00 64.06 84 GLY A N 1
ATOM 626 C CA . GLY A 1 84 ? -8.924 3.718 11.252 1.00 64.06 84 GLY A CA 1
ATOM 627 C C . GLY A 1 84 ? -8.577 4.795 12.268 1.00 64.06 84 GLY A C 1
ATOM 628 O O . GLY A 1 84 ? -9.199 4.793 13.353 1.00 64.06 84 GLY A O 1
#

Secondary structure (DSSP, 8-state):
----PPP----------PPPHHHHHHHHTSHHHHHHHHHHHHHHHHHHHHHHHHHHHHHHHHHH-HHHHT-EEETTEEHHHHH-

Foldseek 3Di:
DDDPDPPDPPPPPPPPPDQDPVSVVVVCPDPVVVVVVCVVCVPPVVVVVVVVVLVVVLVCCVVPVVVQQCPDPDDNDGPNNVSD

Sequence (84 aa):
MATDAPPPEGSSDTSPAQPTAEAFNTVAASAEFADLRRSFRSFAFPLTIAFVTWYLLYVLLCNYAGGFMSTKVAGNINVALVLG

=== Feature glossary ===
Legend for the data blocks above and below:

— What the protein is —

The amino-acid sequence is the protein's primary structure: the linear order of residues from the N-terminus to the C-terminus, written in one-letter code. Everything else here — the 3D coordinates, the secondary structure, the domain annotations — is ultimately a consequence of this string.

Functional annotations link the protein to curated databases. InterPro entries identify conserved domains and families by matching the sequence against member-database signatures (Pfam, PROSITE, CDD, …). Gene Ontology (GO) terms describe molecular function, biologic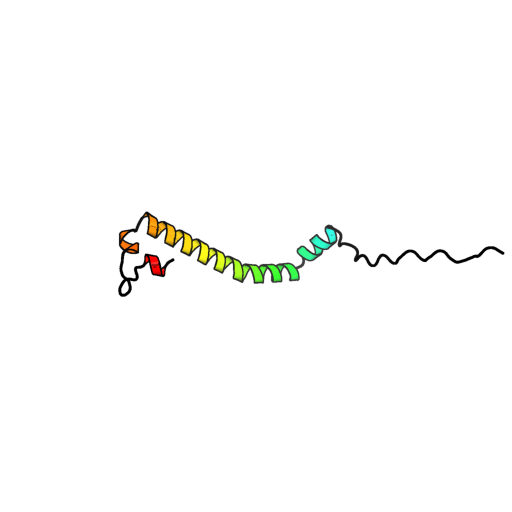al process, and cellular component in a controlled vocabulary. CATH places the structure in a hierarchical fold classification (Class/Architecture/Topology/Homologous-superfamily). The organism is the source species.

— Where its atoms are —

Atomic coordinates in PDBx/mmCIF format — the same representation the Protein Data Bank distributes. Each line of the _atom_site loop places one backbone atom in Cartesian space (units: ångströms, origin: arbitrary).

The six renders are orthographic views along the three Cartesian axes in both directions. Representation (cartoon, sticks, or surface) and color scheme (sequence-rainbow or by-chain) vary across proteins so the training set covers all the common visualization conventions.

— Local backbone conformation —

Eight-state secondary structure (DSSP): H is the canonical α-helix, G the tighter 3₁₀-helix, I the wider π-helix; E/B are β-structure, T and S are turns and bends, and '-' is everything else. DSSP derives these from the pattern of main-chain N–H···O=C hydrogen bonds, not from the sequence.

Three-state secondary structure (P-SEA) collapses the eight DSSP classes into helix (a), strand (b), and coil (c). P-SEA assigns these from Cα geometry alone — distances and angles — wit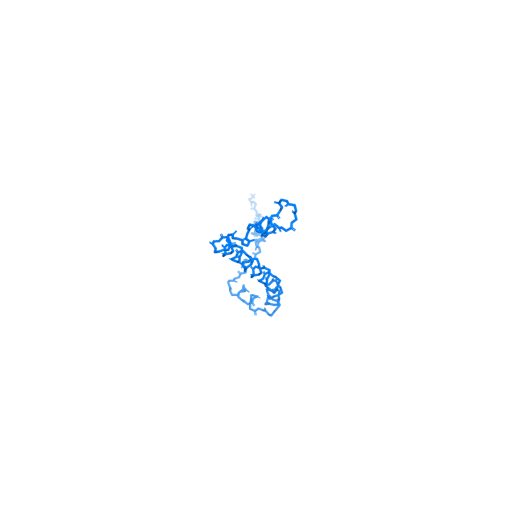hout requiring backbone oxygens, so it works on any Cα trace.

φ (phi) and ψ (psi) are the two rotatable backbone dihedrals per residue: φ is the C(i-1)–N–Cα–C torsion, ψ is the N–Cα–C–N(i+1) torsion, both in degrees on (−180°, 180°]. α-helical residues cluster near (−60°, −45°); β-strand residues near (−120°, +130°). A Ramachandran plot is simply a scatter of (φ, ψ) for every residue.

— Global shape and packing —

The geometric summary reports three shape descriptors. Rg (radius of gyration) measures how spread out the Cα atoms are about their centre of mass; compact globular protein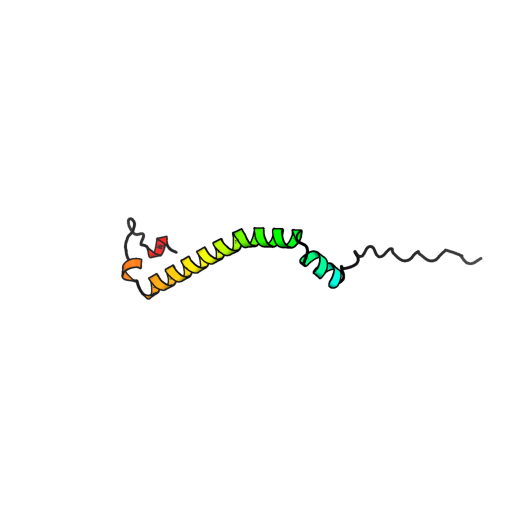s have small Rg, elongated or unfolded ones large. Cα contacts (<8 Å, |i−j|>4) count long-range residue pairs in spatial proximity — high for tightly packed folds, near zero for rods or random coil. The bounding-box extents give the protein's footprint along x, y, z in Å.

SASA measures how much of the protein is reachable by solvent. It is computed by rolling a water-sized probe over the atomic surface and summing the exposed area (Å²). Per-residue SASA distinguishes core (buried, low SASA) from surface (exposed, high SASA) residues; total SASA is a whole-molecule size measure.

Plot images: a contact map (which residues are close in 3D, as an N×N binary image), a Ramachandran scatter (backbone torsion angles, revealing secondary-structure composition at a glance), and — for AlphaFold structures — a PAE heatmap (pairwise prediction confidence).

— Structural neighborhood —

A 3Di character summarizes, for each residue, the relative orientation of the Cα frame of its nearest spatial neighbor. Because it encodes fold topology rather than chemistry, 3Di alignments detect remote structural similarity that sequence alignment misses.

The Foldseek neighbor list gives the closest experimentally determined structures in the PDB, ranked by structural alignment. TM-score near 1 means near-identical fold; near 0.3 means only rough topology match. This is how one finds what a novel AlphaFold prediction most resembles in the solved-structure univ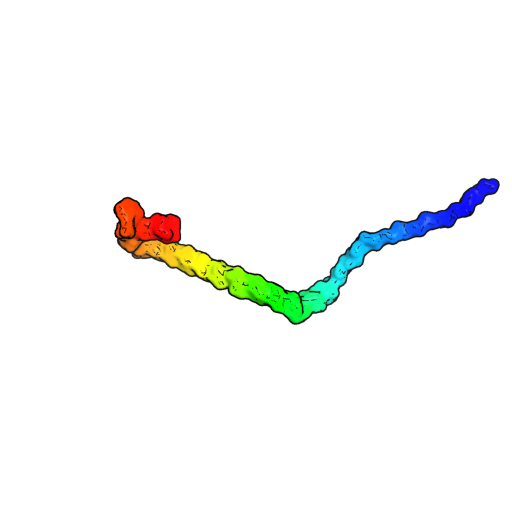erse.

— Confidence and disorder —

For AlphaFold models, the B-factor field carries pLDDT — the model's own estimate of local accuracy on a 0–100 scale. Regions with pLDDT<50 should be treated as essentially unmodeled; they often correspond to intrinsically disordered segments.

Crystallographic B-factors measure how much each atom's electron density is smeared out, in Å². They rise in mobile loops and surface residues and fall in the buried interior. In AlphaFold models this column is repurposed to hold pLDDT instead.

Predicted Aligned Error (PAE) is an AlphaFold confidence matrix: entry (i, j) is the expected error in the position of residue j, in ångströms, when the prediction is superimposed on the true structure at residue i. Low PAE within a block of residues means that block is internally rigid and well-predicted; high PAE between two blocks means their relative placement is uncertain even if each block individually is confident.